Protein AF-A0A3N5Z836-F1 (afdb_monomer_lite)

Radius of gyration: 27.23 Å; chains: 1; bounding box: 50×33×69 Å

Structure (mmCIF, N/CA/C/O backbone):
data_AF-A0A3N5Z836-F1
#
_entry.id   AF-A0A3N5Z836-F1
#
loop_
_atom_site.group_PDB
_atom_site.id
_atom_site.type_symbol
_atom_site.label_atom_id
_atom_site.label_alt_id
_atom_site.label_comp_id
_atom_site.label_asym_id
_atom_site.label_entity_id
_atom_site.label_seq_id
_atom_site.pdbx_PDB_ins_code
_atom_site.Cartn_x
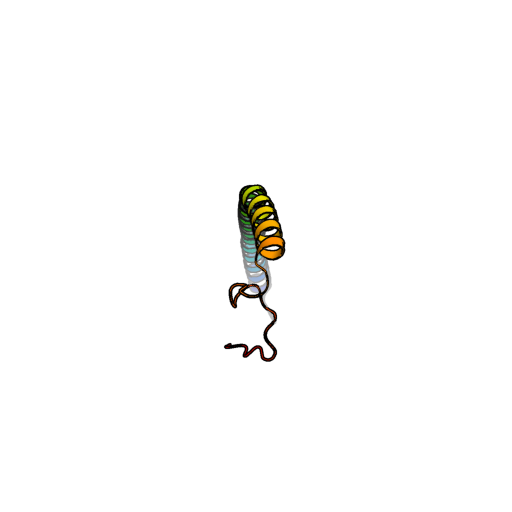_atom_site.Cartn_y
_atom_site.Cartn_z
_atom_site.occupancy
_atom_site.B_iso_or_equiv
_atom_site.auth_seq_id
_atom_site.auth_comp_id
_atom_site.auth_asym_id
_atom_site.auth_atom_id
_atom_site.pdbx_PDB_model_num
ATOM 1 N N . MET A 1 1 ? -24.383 -15.594 39.432 1.00 64.56 1 MET A N 1
ATOM 2 C CA . MET A 1 1 ? -25.008 -14.806 38.345 1.00 64.56 1 MET A CA 1
ATOM 3 C C . MET A 1 1 ? -24.224 -13.514 38.182 1.00 64.56 1 MET A C 1
ATOM 5 O O . MET A 1 1 ? -23.856 -12.960 39.214 1.00 64.56 1 MET A O 1
ATOM 9 N N . PRO A 1 2 ? -23.928 -13.048 36.955 1.00 71.50 2 PRO A N 1
ATOM 10 C CA . PRO A 1 2 ? -23.213 -11.791 36.771 1.00 71.50 2 PRO A CA 1
ATOM 11 C C . PRO A 1 2 ? -24.046 -10.643 37.332 1.00 71.50 2 PRO A C 1
ATOM 13 O O . PRO A 1 2 ? -25.258 -10.586 37.118 1.00 71.50 2 PRO A O 1
ATOM 16 N N . THR A 1 3 ? -23.411 -9.723 38.045 1.00 91.38 3 THR A N 1
ATOM 17 C CA . THR A 1 3 ? -24.124 -8.568 38.598 1.00 91.38 3 THR A CA 1
ATOM 18 C C . THR A 1 3 ? -24.391 -7.528 37.503 1.00 91.38 3 THR A C 1
ATOM 20 O O . THR A 1 3 ? -23.612 -7.379 36.558 1.00 91.38 3 THR A O 1
ATOM 23 N N . LEU A 1 4 ? -25.458 -6.729 37.630 1.00 93.00 4 LEU A N 1
ATOM 24 C CA . LEU A 1 4 ? -25.734 -5.599 36.719 1.00 93.00 4 LEU A CA 1
ATOM 25 C C . LEU A 1 4 ? -24.520 -4.660 36.558 1.00 93.00 4 LEU A C 1
ATOM 27 O O . LEU A 1 4 ? -24.282 -4.097 35.485 1.00 93.00 4 LEU A O 1
ATOM 31 N N . LYS A 1 5 ? -23.708 -4.531 37.615 1.00 93.00 5 LYS A N 1
ATOM 32 C CA . LYS A 1 5 ? -22.464 -3.753 37.626 1.00 93.00 5 LYS A CA 1
ATOM 33 C C . LYS A 1 5 ? -21.406 -4.333 36.679 1.00 93.00 5 LYS A C 1
ATOM 35 O O . LYS A 1 5 ? -20.766 -3.575 35.949 1.00 93.00 5 LYS A O 1
ATOM 40 N N . GLU A 1 6 ? -21.237 -5.653 36.651 1.00 94.44 6 GLU A N 1
ATOM 41 C CA . GLU A 1 6 ? -20.302 -6.336 35.747 1.00 94.44 6 GLU A CA 1
ATOM 42 C C . GLU A 1 6 ? -20.719 -6.194 34.286 1.00 94.44 6 GLU A C 1
ATOM 44 O O . GLU A 1 6 ? -19.886 -5.866 33.437 1.00 94.44 6 GLU A O 1
ATOM 49 N N . VAL A 1 7 ? -22.014 -6.352 33.999 1.00 94.69 7 VAL A N 1
ATOM 50 C CA . VAL A 1 7 ? -22.563 -6.156 32.650 1.00 94.69 7 VAL A CA 1
ATOM 51 C C . VAL A 1 7 ? -22.291 -4.727 32.172 1.00 94.69 7 VAL A C 1
ATOM 53 O O . VAL A 1 7 ? -21.749 -4.527 31.082 1.00 94.69 7 VAL A O 1
ATOM 56 N N . LYS A 1 8 ? -22.554 -3.719 33.015 1.00 94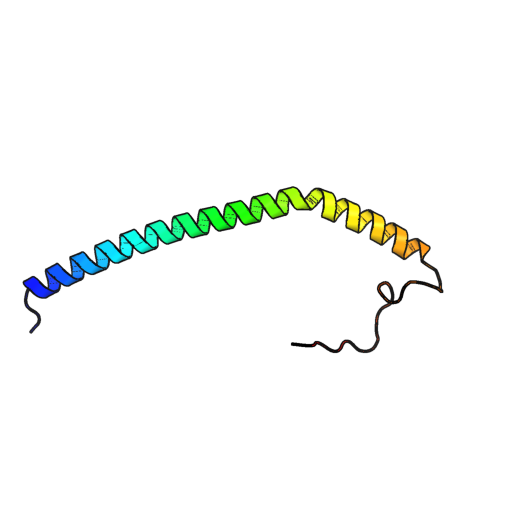.88 8 LYS A N 1
ATOM 57 C CA . LYS A 1 8 ? -22.278 -2.308 32.698 1.00 94.88 8 LYS A CA 1
ATOM 58 C C . LYS A 1 8 ? -20.785 -2.044 32.458 1.00 94.88 8 LYS A C 1
ATOM 60 O O . LYS A 1 8 ? -20.434 -1.324 31.520 1.00 94.88 8 LYS A O 1
ATOM 65 N N . LYS A 1 9 ? -19.894 -2.665 33.243 1.00 96.56 9 LYS A N 1
ATOM 66 C CA . LYS A 1 9 ? -18.433 -2.578 33.051 1.00 96.56 9 LYS A CA 1
ATOM 67 C C . LYS A 1 9 ? -18.000 -3.196 31.715 1.00 96.56 9 LYS A C 1
ATOM 69 O O . LYS A 1 9 ? -17.213 -2.584 30.991 1.00 96.56 9 LYS A O 1
ATOM 74 N N . LYS A 1 10 ? -18.545 -4.363 31.353 1.00 96.19 10 LYS A N 1
ATOM 75 C CA . LYS A 1 10 ? -18.238 -5.053 30.089 1.00 96.19 10 LYS A CA 1
ATOM 76 C C . LYS A 1 10 ? -18.699 -4.249 28.872 1.00 96.19 10 LYS A C 1
ATOM 78 O O . LYS A 1 10 ? -17.930 -4.094 27.928 1.00 96.19 10 LYS A O 1
ATOM 83 N N . ILE A 1 11 ? -19.889 -3.643 28.930 1.00 96.25 11 ILE A N 1
ATOM 84 C CA . ILE A 1 11 ? -20.377 -2.722 27.888 1.00 96.25 11 ILE A CA 1
ATOM 85 C C . ILE A 1 11 ? -19.401 -1.553 27.696 1.00 96.25 11 ILE A C 1
ATOM 87 O O . ILE A 1 11 ? -19.058 -1.212 26.564 1.00 96.25 11 ILE A O 1
ATOM 91 N N . GLY A 1 12 ? -18.921 -0.954 28.790 1.00 97.81 12 GLY A N 1
ATOM 92 C CA . GLY A 1 12 ? -17.930 0.122 28.730 1.00 97.81 12 GLY A CA 1
ATOM 93 C C . GLY A 1 12 ? -16.618 -0.308 28.067 1.00 97.81 12 GLY A C 1
ATOM 94 O O . GLY A 1 12 ? -16.099 0.410 27.215 1.00 97.81 12 GLY A O 1
ATOM 95 N N . SER A 1 13 ? -16.108 -1.494 28.409 1.00 97.69 13 SER A N 1
ATOM 96 C CA . SER A 1 13 ? -14.894 -2.057 27.802 1.00 97.69 13 SER A CA 1
ATOM 97 C C . SER A 1 13 ? -15.060 -2.293 26.298 1.00 97.69 13 SER A C 1
ATOM 99 O O . SER A 1 13 ? -14.244 -1.804 25.521 1.00 97.69 13 SER A O 1
ATOM 101 N N . ILE A 1 14 ? -16.154 -2.929 25.869 1.00 97.94 14 ILE A N 1
ATOM 102 C CA . ILE A 1 14 ? -16.421 -3.194 24.447 1.00 97.94 14 ILE A CA 1
ATOM 103 C C . ILE A 1 14 ? -16.584 -1.885 23.662 1.00 97.94 14 ILE A C 1
ATOM 105 O O . ILE A 1 14 ? -16.078 -1.773 22.546 1.00 97.94 14 ILE A O 1
ATOM 109 N N . LYS A 1 15 ? -17.231 -0.859 24.237 1.00 98.12 15 LYS A N 1
ATOM 110 C CA . LYS A 1 15 ? -17.328 0.469 23.603 1.00 98.12 15 LYS A CA 1
ATOM 111 C C . LYS A 1 15 ? -15.950 1.091 23.360 1.00 98.12 15 LYS A C 1
ATOM 113 O O . LYS A 1 15 ? -15.729 1.633 22.278 1.00 98.12 15 LYS A O 1
ATOM 118 N N . LYS A 1 16 ? -15.021 0.975 24.316 1.00 98.12 16 LYS A N 1
ATOM 119 C CA . LYS A 1 16 ? -13.631 1.430 24.142 1.00 98.12 16 LYS A CA 1
ATOM 120 C C . LYS A 1 16 ? -12.916 0.629 23.051 1.00 98.12 16 LYS A C 1
ATOM 122 O O . LYS A 1 16 ? -12.339 1.227 22.149 1.00 98.12 16 LYS A O 1
ATOM 127 N N . THR A 1 17 ? -13.034 -0.700 23.049 1.00 98.12 17 THR A N 1
ATOM 128 C CA . THR A 1 17 ? -12.462 -1.551 21.989 1.00 98.12 17 THR A CA 1
ATOM 129 C C . THR A 1 17 ? -13.019 -1.201 20.604 1.00 98.12 17 THR A C 1
ATOM 131 O O . THR A 1 17 ? -12.267 -1.131 19.632 1.00 98.12 17 THR A O 1
ATOM 134 N N . LYS A 1 18 ? -14.319 -0.888 20.497 1.00 98.19 18 LYS A N 1
ATOM 135 C CA . LYS A 1 18 ? -14.942 -0.408 19.251 1.00 98.19 18 LYS A CA 1
ATOM 136 C C . LYS A 1 18 ? -14.336 0.915 18.769 1.00 98.19 18 LYS A C 1
ATOM 138 O O . LYS A 1 18 ? -14.145 1.099 17.572 1.00 98.19 18 LYS A O 1
ATOM 143 N N . GLN A 1 19 ? -14.033 1.844 19.674 1.00 98.12 19 GLN A N 1
ATOM 144 C CA . GLN A 1 19 ? -13.384 3.109 19.312 1.00 98.12 19 GLN A CA 1
ATOM 145 C C . GLN A 1 19 ? -11.943 2.889 18.831 1.00 98.12 19 GLN A C 1
ATOM 147 O O . GLN A 1 19 ? -11.563 3.445 17.804 1.00 98.12 19 GLN A O 1
ATOM 152 N N . ILE A 1 20 ? -11.178 2.029 19.516 1.00 97.75 20 ILE A N 1
ATOM 153 C CA . ILE A 1 20 ? -9.797 1.680 19.138 1.00 97.75 20 ILE A CA 1
ATOM 154 C C . ILE A 1 20 ? -9.765 1.044 17.745 1.00 97.75 20 ILE A C 1
ATOM 156 O O . ILE A 1 20 ? -9.025 1.493 16.876 1.00 97.75 20 ILE A O 1
ATOM 160 N N . THR A 1 21 ? -10.613 0.045 17.499 1.00 98.19 21 THR A N 1
ATOM 161 C CA . THR A 1 21 ? -10.687 -0.623 16.189 1.00 98.19 21 THR A CA 1
ATOM 162 C C . THR A 1 21 ? -11.164 0.317 15.084 1.00 98.19 21 THR A C 1
ATOM 164 O O . THR A 1 21 ? -10.633 0.278 13.977 1.00 98.19 21 THR A O 1
ATOM 167 N N . LYS A 1 22 ? -12.091 1.242 15.375 1.00 98.06 22 LYS A N 1
ATOM 168 C CA . LYS A 1 22 ? -12.477 2.291 14.421 1.00 98.06 22 LYS A CA 1
ATOM 169 C C . LYS A 1 22 ? -11.290 3.186 14.051 1.00 98.06 22 LYS A C 1
ATOM 171 O O . LYS A 1 22 ? -11.117 3.497 12.875 1.00 98.06 22 LYS A O 1
ATOM 176 N N . ALA A 1 23 ? -10.466 3.573 15.023 1.00 97.81 23 ALA A N 1
ATOM 177 C CA . ALA A 1 23 ? -9.244 4.329 14.761 1.00 97.81 23 ALA A CA 1
ATOM 178 C C . ALA A 1 23 ? -8.236 3.512 13.937 1.00 97.81 23 ALA A C 1
ATOM 180 O O . ALA A 1 23 ? -7.710 4.016 12.949 1.00 97.81 23 ALA A O 1
ATOM 181 N N . MET A 1 24 ? -8.034 2.235 14.271 1.00 98.50 24 MET A N 1
ATOM 182 C CA . MET A 1 24 ? -7.165 1.333 13.508 1.00 98.50 24 MET A CA 1
ATOM 183 C C . MET A 1 24 ? -7.611 1.176 12.052 1.00 98.50 24 MET A C 1
ATOM 185 O O . MET A 1 24 ? -6.765 1.192 11.164 1.00 98.50 24 MET A O 1
ATOM 189 N N . ASN A 1 25 ? -8.917 1.103 11.783 1.00 98.25 25 ASN A N 1
ATOM 190 C CA . ASN A 1 25 ? -9.435 1.071 10.413 1.00 98.25 25 ASN A CA 1
ATOM 191 C C . ASN A 1 25 ? -9.058 2.337 9.631 1.00 98.25 25 ASN A C 1
ATOM 193 O O . ASN A 1 25 ? -8.664 2.248 8.471 1.00 98.25 25 ASN A O 1
ATOM 197 N N . MET A 1 26 ? -9.116 3.512 10.266 1.00 97.81 26 MET A N 1
ATOM 198 C CA . MET A 1 26 ? -8.675 4.764 9.638 1.00 97.81 26 MET A CA 1
ATOM 199 C C . MET A 1 26 ? -7.155 4.784 9.407 1.00 97.81 26 MET A C 1
ATOM 201 O O . MET A 1 26 ? -6.701 5.246 8.362 1.00 97.81 26 MET A O 1
ATOM 205 N N . VAL A 1 27 ? -6.364 4.228 10.332 1.00 98.31 27 VAL A N 1
ATOM 206 C CA . VAL A 1 27 ? -4.909 4.065 10.157 1.00 98.31 27 VAL A CA 1
ATOM 207 C C . VAL A 1 27 ? -4.598 3.128 8.988 1.00 98.31 27 VAL A C 1
ATOM 209 O O . VAL A 1 27 ? -3.755 3.452 8.154 1.00 98.31 27 VAL A O 1
ATOM 212 N N . ALA A 1 28 ? -5.289 1.993 8.891 1.00 98.44 28 ALA A N 1
ATOM 213 C CA . ALA A 1 28 ? -5.134 1.053 7.787 1.00 98.44 28 ALA A CA 1
ATOM 214 C C . ALA A 1 28 ? -5.509 1.695 6.443 1.00 98.44 28 ALA A C 1
ATOM 216 O O . ALA A 1 28 ? -4.758 1.566 5.479 1.00 98.44 28 ALA A O 1
ATOM 217 N N . ALA A 1 29 ? -6.607 2.457 6.396 1.00 98.31 29 ALA A N 1
ATOM 218 C CA . ALA A 1 29 ? -7.005 3.204 5.205 1.00 98.31 29 ALA A CA 1
ATOM 219 C C . ALA A 1 29 ? -5.944 4.237 4.785 1.00 98.31 29 ALA A C 1
ATOM 221 O O . ALA A 1 29 ? -5.616 4.341 3.606 1.00 98.31 29 ALA A O 1
ATOM 222 N N . SER A 1 30 ? -5.354 4.957 5.745 1.00 98.19 30 SER A N 1
ATOM 223 C CA . SER A 1 30 ? -4.260 5.900 5.479 1.00 98.19 30 SER A CA 1
ATOM 224 C C . SER A 1 30 ? -3.018 5.199 4.914 1.00 98.19 30 SER A C 1
ATOM 226 O O . SER A 1 30 ? -2.455 5.643 3.914 1.00 98.19 30 SER A O 1
ATOM 228 N N . ARG A 1 31 ? -2.632 4.050 5.487 1.00 98.19 31 ARG A N 1
ATOM 229 C CA . ARG A 1 31 ? -1.516 3.233 4.981 1.00 98.19 31 ARG A CA 1
ATOM 230 C C . ARG A 1 31 ? -1.773 2.716 3.568 1.00 98.19 31 ARG A C 1
ATOM 232 O O . ARG A 1 31 ? -0.879 2.798 2.732 1.00 98.19 31 ARG A O 1
ATOM 239 N N . LEU A 1 32 ? -2.984 2.226 3.292 1.00 98.31 32 LEU A N 1
ATOM 240 C CA . LEU A 1 32 ? -3.377 1.777 1.956 1.00 98.31 32 LEU A CA 1
ATOM 241 C C . LEU A 1 32 ? -3.268 2.918 0.943 1.00 98.31 32 LEU A C 1
ATOM 243 O O . LEU A 1 32 ? -2.677 2.735 -0.116 1.00 98.31 32 LEU A O 1
ATOM 247 N N . ARG A 1 33 ? -3.775 4.105 1.290 1.00 98.06 33 ARG A N 1
ATOM 248 C CA . ARG A 1 33 ? -3.667 5.293 0.437 1.00 98.06 33 ARG A CA 1
ATOM 249 C C . ARG A 1 33 ? -2.210 5.685 0.188 1.00 98.06 33 ARG A C 1
ATOM 251 O O . ARG A 1 33 ? -1.848 5.992 -0.940 1.00 98.06 33 ARG A O 1
ATOM 258 N N . GLY A 1 34 ? -1.359 5.630 1.214 1.00 98.12 34 GLY A N 1
ATOM 259 C CA . GLY A 1 34 ? 0.080 5.859 1.061 1.00 98.12 34 GLY A CA 1
ATOM 260 C C . GLY A 1 34 ? 0.733 4.872 0.088 1.00 98.12 34 GLY A C 1
ATOM 261 O O . GLY A 1 34 ? 1.475 5.285 -0.800 1.00 98.12 34 GLY A O 1
ATOM 262 N N . ALA A 1 35 ? 0.405 3.582 0.201 1.00 98.31 35 ALA A N 1
ATOM 263 C CA . ALA A 1 35 ? 0.896 2.554 -0.715 1.00 98.31 35 ALA A CA 1
ATOM 264 C C . ALA A 1 35 ? 0.388 2.761 -2.153 1.00 98.31 35 ALA A C 1
ATOM 266 O O . ALA A 1 35 ? 1.157 2.610 -3.098 1.00 98.31 35 ALA A O 1
ATOM 267 N N . GLN A 1 36 ? -0.879 3.148 -2.327 1.00 98.25 36 GLN A N 1
ATOM 268 C CA . GLN A 1 36 ? -1.444 3.474 -3.640 1.00 98.25 36 GLN A CA 1
ATOM 269 C C . GLN A 1 36 ? -0.709 4.644 -4.293 1.00 98.25 36 GLN A C 1
ATOM 271 O O . GLN A 1 36 ? -0.242 4.502 -5.418 1.00 98.25 36 GLN A O 1
ATOM 276 N N . ASN A 1 37 ? -0.507 5.744 -3.565 1.00 98.44 37 ASN A N 1
ATOM 277 C CA . ASN A 1 37 ? 0.233 6.899 -4.074 1.00 98.44 37 ASN A CA 1
ATOM 278 C C . ASN A 1 37 ? 1.663 6.520 -4.496 1.00 98.44 37 ASN A C 1
ATOM 280 O O . ASN A 1 37 ? 2.144 6.973 -5.532 1.00 98.44 37 ASN A O 1
ATOM 284 N N . ALA A 1 38 ? 2.344 5.672 -3.716 1.00 98.12 38 ALA A N 1
ATOM 285 C CA . ALA A 1 38 ? 3.677 5.186 -4.064 1.00 98.12 38 ALA A CA 1
ATOM 286 C C . ALA A 1 38 ? 3.665 4.336 -5.349 1.00 98.12 38 ALA A C 1
ATOM 288 O O . ALA A 1 38 ? 4.530 4.506 -6.205 1.00 98.12 38 ALA A O 1
ATOM 289 N N . MET A 1 39 ? 2.668 3.460 -5.520 1.00 97.88 39 MET A N 1
ATOM 290 C CA . MET A 1 39 ? 2.502 2.678 -6.751 1.00 97.88 39 MET A CA 1
ATOM 291 C C . MET A 1 39 ? 2.185 3.559 -7.963 1.00 97.88 39 MET A C 1
ATOM 293 O O . MET A 1 39 ? 2.720 3.327 -9.045 1.00 97.88 39 MET A O 1
ATOM 297 N N . GLU A 1 40 ? 1.335 4.571 -7.801 1.00 98.12 40 GLU A N 1
ATOM 298 C CA . GLU A 1 40 ? 1.010 5.528 -8.863 1.00 98.12 40 GLU A CA 1
ATOM 299 C C . GLU A 1 40 ? 2.238 6.337 -9.281 1.00 98.12 40 GLU A C 1
ATOM 301 O O . GLU A 1 40 ? 2.520 6.439 -10.473 1.00 98.12 40 GLU A O 1
ATOM 306 N N . ALA A 1 41 ? 3.024 6.822 -8.317 1.00 97.94 41 ALA A N 1
ATOM 307 C CA . ALA A 1 41 ? 4.286 7.507 -8.584 1.00 97.94 41 ALA A CA 1
ATOM 308 C C . ALA A 1 41 ? 5.323 6.594 -9.264 1.00 97.94 41 ALA A C 1
ATOM 310 O O . ALA A 1 41 ? 6.139 7.065 -10.054 1.00 97.94 41 ALA A O 1
ATOM 311 N N . PHE A 1 42 ? 5.284 5.286 -8.993 1.00 98.06 42 PHE A N 1
ATOM 312 C CA . PHE A 1 42 ? 6.169 4.299 -9.613 1.00 98.06 42 PHE A CA 1
ATOM 313 C C . PHE A 1 42 ? 5.761 3.915 -11.048 1.00 98.06 42 PHE A C 1
ATOM 315 O O . PHE A 1 42 ? 6.617 3.510 -11.839 1.00 98.06 42 PHE A O 1
ATOM 322 N N . ARG A 1 43 ? 4.482 4.061 -11.431 1.00 97.75 43 ARG A N 1
ATOM 323 C CA . ARG A 1 43 ? 3.975 3.643 -12.757 1.00 97.75 43 ARG A CA 1
ATOM 324 C C . ARG A 1 43 ? 4.785 4.165 -13.953 1.00 97.75 43 ARG A C 1
ATOM 326 O O . ARG A 1 43 ? 5.050 3.355 -14.840 1.00 97.75 43 ARG A O 1
ATOM 333 N N . PRO A 1 44 ? 5.187 5.450 -14.029 1.00 97.88 44 PRO A N 1
ATOM 334 C CA . PRO A 1 44 ? 5.944 5.956 -15.174 1.00 97.88 44 PRO A CA 1
ATOM 335 C C . PRO A 1 44 ? 7.292 5.251 -15.348 1.00 97.88 44 PRO A C 1
ATOM 337 O O . PRO A 1 44 ? 7.656 4.888 -16.467 1.00 97.88 44 PRO A O 1
ATOM 340 N N . PHE A 1 45 ? 8.001 4.999 -14.240 1.00 97.81 45 PHE A N 1
ATOM 341 C CA . PHE A 1 45 ? 9.244 4.232 -14.261 1.00 97.81 45 PHE A CA 1
ATOM 342 C C . PHE A 1 45 ? 8.991 2.804 -14.741 1.00 97.81 45 PHE A C 1
ATOM 344 O O . PHE A 1 45 ? 9.672 2.352 -15.653 1.00 97.81 45 PHE A O 1
ATOM 351 N N . ALA A 1 46 ? 7.987 2.116 -14.187 1.00 97.62 46 ALA A N 1
ATOM 352 C CA . ALA A 1 46 ? 7.657 0.750 -14.589 1.00 97.62 46 ALA A CA 1
ATOM 353 C C . ALA A 1 46 ? 7.314 0.649 -16.086 1.00 97.62 46 ALA A C 1
ATOM 355 O O . ALA A 1 46 ? 7.768 -0.273 -16.761 1.00 97.62 46 ALA A O 1
ATOM 356 N N . GLY A 1 47 ? 6.561 1.620 -16.613 1.00 97.88 47 GLY A N 1
ATOM 357 C CA . GLY A 1 47 ? 6.230 1.700 -18.035 1.00 97.88 47 GLY A CA 1
ATOM 358 C C . GLY A 1 47 ? 7.473 1.855 -18.912 1.00 97.88 47 GLY A C 1
ATOM 359 O O . GLY A 1 47 ? 7.670 1.077 -19.842 1.00 97.88 47 GLY A O 1
ATOM 360 N N . LYS A 1 48 ? 8.355 2.806 -18.581 1.00 97.81 48 LYS A N 1
ATOM 361 C CA . LYS A 1 48 ? 9.607 3.006 -19.328 1.00 97.81 48 LYS A C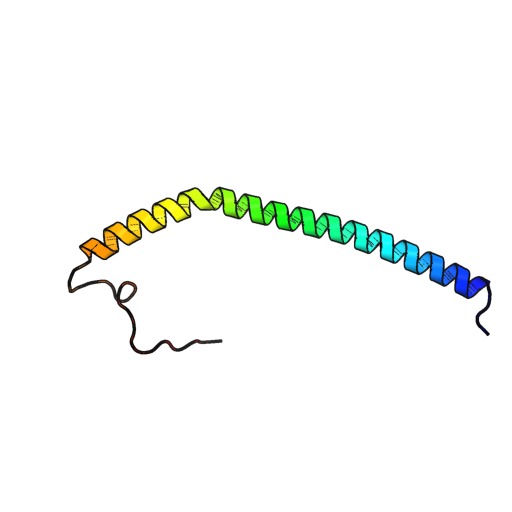A 1
ATOM 362 C C . LYS A 1 48 ? 10.582 1.846 -19.189 1.00 97.81 48 LYS A C 1
ATOM 364 O O . LYS A 1 48 ? 11.238 1.479 -20.157 1.00 97.81 48 LYS A O 1
ATOM 369 N N . PHE A 1 49 ? 10.646 1.235 -18.016 1.00 96.62 49 PHE A N 1
ATOM 370 C CA . PHE A 1 49 ? 11.449 0.047 -17.779 1.00 96.62 49 PHE A CA 1
ATOM 371 C C . PHE A 1 49 ? 11.000 -1.120 -18.667 1.00 96.62 49 PHE A C 1
ATOM 373 O O . PHE A 1 49 ? 11.839 -1.756 -19.300 1.00 96.62 49 PHE A O 1
ATOM 380 N N . ALA A 1 50 ? 9.689 -1.361 -18.774 1.00 95.44 50 ALA A N 1
ATOM 381 C CA . ALA A 1 50 ? 9.137 -2.392 -19.650 1.00 95.44 50 ALA A CA 1
ATOM 382 C C . ALA A 1 50 ? 9.419 -2.114 -21.137 1.00 95.44 50 ALA A C 1
ATOM 384 O O . ALA A 1 50 ? 9.803 -3.027 -21.861 1.00 95.44 50 ALA A O 1
ATOM 385 N N . GLU A 1 51 ? 9.291 -0.860 -21.580 1.00 96.56 51 GLU A N 1
ATOM 386 C CA . GLU A 1 51 ? 9.606 -0.443 -22.957 1.00 96.56 51 GLU A CA 1
ATOM 387 C C . GLU A 1 51 ? 11.081 -0.707 -23.315 1.00 96.56 51 GLU A C 1
ATOM 389 O O . GLU A 1 51 ? 11.386 -1.300 -24.354 1.00 96.56 51 GLU A O 1
ATOM 394 N N . VAL A 1 52 ? 12.004 -0.313 -22.430 1.00 94.75 52 VAL A N 1
ATOM 395 C CA . VAL A 1 52 ? 13.448 -0.508 -22.629 1.00 94.75 52 VAL A CA 1
ATOM 396 C C . VAL A 1 52 ? 13.816 -1.988 -22.587 1.00 94.75 52 VAL A C 1
ATOM 398 O O . VAL A 1 52 ? 14.574 -2.444 -23.441 1.00 94.75 52 VAL A O 1
ATOM 401 N N . LEU A 1 53 ? 13.278 -2.752 -21.631 1.00 91.44 53 LEU A N 1
ATOM 402 C CA . LEU A 1 53 ? 13.529 -4.191 -21.556 1.00 91.44 53 LEU A CA 1
ATOM 403 C C . LEU A 1 53 ? 12.980 -4.943 -22.767 1.00 91.44 53 LEU A C 1
ATOM 405 O O . LEU A 1 53 ? 13.668 -5.827 -23.268 1.00 91.44 53 LEU A O 1
ATOM 409 N N . GLY A 1 54 ? 11.788 -4.588 -23.253 1.00 89.75 54 GLY A N 1
ATOM 410 C CA . GLY A 1 54 ? 11.234 -5.158 -24.481 1.00 89.75 54 GLY A CA 1
ATOM 411 C C . GLY A 1 54 ? 12.159 -4.902 -25.669 1.00 89.75 54 GLY A C 1
ATOM 412 O O . GLY A 1 54 ? 12.606 -5.841 -26.322 1.00 89.75 54 GLY A O 1
ATOM 413 N N . SER A 1 55 ? 12.564 -3.641 -25.850 1.00 91.56 55 SER A N 1
ATOM 414 C CA . SER A 1 55 ? 13.503 -3.243 -26.907 1.00 91.56 55 SER A CA 1
ATOM 415 C C . SER A 1 55 ? 14.858 -3.955 -26.806 1.00 91.56 55 SER A C 1
ATOM 417 O O . SER A 1 55 ? 15.478 -4.271 -27.820 1.00 91.56 55 SER A O 1
ATOM 419 N N . LEU A 1 56 ? 15.352 -4.183 -25.585 1.00 89.12 56 LEU A N 1
ATOM 420 C CA . LEU A 1 56 ? 16.603 -4.900 -25.340 1.00 89.12 56 LEU A CA 1
ATOM 421 C C . LEU A 1 56 ? 16.457 -6.388 -25.658 1.00 89.12 56 LEU A C 1
ATOM 423 O O . LEU A 1 56 ? 17.330 -6.953 -26.309 1.00 89.12 56 LEU A O 1
ATOM 427 N N . SER A 1 57 ? 15.359 -7.007 -25.223 1.00 86.81 57 SER A N 1
ATOM 428 C CA . SER A 1 57 ? 15.065 -8.418 -25.464 1.00 86.81 57 SER A CA 1
ATOM 429 C C . SER A 1 57 ? 14.969 -8.731 -26.957 1.00 86.81 57 SER A C 1
ATOM 431 O O . SER A 1 57 ? 15.514 -9.736 -27.396 1.00 86.81 57 SER A O 1
ATOM 433 N N . GLU A 1 58 ? 14.332 -7.862 -27.746 1.00 86.75 58 GLU A N 1
ATOM 434 C CA . GLU A 1 58 ? 14.244 -8.014 -29.206 1.00 86.75 58 GLU A CA 1
ATOM 435 C C . GLU A 1 58 ? 15.616 -7.949 -29.895 1.00 86.75 58 GLU A C 1
ATOM 437 O O . GLU A 1 58 ? 15.839 -8.608 -30.907 1.00 86.75 58 GLU A O 1
ATOM 442 N N . LYS A 1 59 ? 16.556 -7.175 -29.340 1.00 87.38 59 LYS A N 1
ATOM 443 C CA . LYS A 1 59 ? 17.896 -6.964 -29.915 1.00 87.38 59 LYS A CA 1
ATOM 444 C C . LYS A 1 59 ? 18.966 -7.910 -29.370 1.00 87.38 59 LYS A C 1
ATOM 446 O O . LYS A 1 59 ? 20.072 -7.922 -29.903 1.00 87.38 59 LYS A O 1
ATOM 451 N N . ALA A 1 60 ? 18.677 -8.667 -28.312 1.00 83.75 60 ALA A N 1
ATOM 452 C CA . ALA A 1 60 ? 19.674 -9.442 -27.571 1.00 83.75 60 ALA A CA 1
ATOM 453 C C . ALA A 1 60 ? 20.304 -10.595 -28.383 1.00 83.75 60 ALA A C 1
ATOM 455 O O . ALA A 1 60 ? 21.406 -11.031 -28.048 1.00 83.75 60 ALA A O 1
ATOM 456 N N . GLY A 1 61 ? 19.657 -11.042 -29.468 1.00 78.12 61 GLY A N 1
ATOM 457 C CA . GLY A 1 61 ? 20.194 -12.051 -30.389 1.00 78.12 61 GLY A CA 1
ATOM 458 C C . GLY A 1 61 ? 20.533 -13.389 -29.714 1.00 78.12 61 GLY A C 1
ATOM 459 O O . GLY A 1 61 ? 20.049 -13.695 -28.627 1.0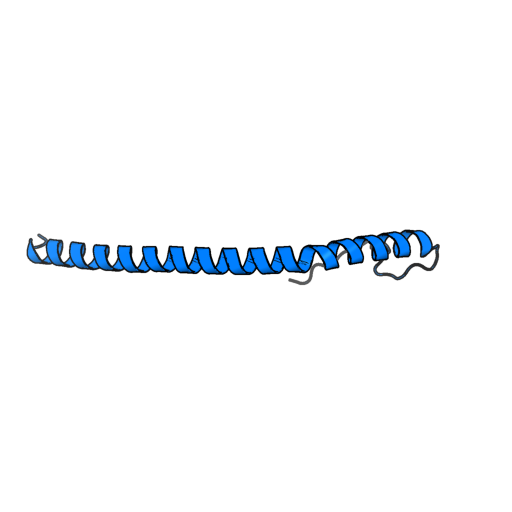0 78.12 61 GLY A O 1
ATOM 460 N N . GLU A 1 62 ? 21.383 -14.196 -30.355 1.00 74.31 62 GLU A N 1
ATOM 461 C CA . GLU A 1 62 ? 21.775 -15.529 -29.854 1.00 74.31 62 GLU A CA 1
ATOM 462 C C . GLU A 1 62 ? 22.665 -15.480 -28.595 1.00 74.31 62 GLU A C 1
ATOM 464 O O . GLU A 1 62 ? 22.683 -16.431 -27.819 1.00 74.31 62 GLU A O 1
ATOM 469 N N . ASN A 1 63 ? 23.341 -14.354 -28.332 1.00 77.62 63 ASN A N 1
ATOM 470 C CA . ASN A 1 63 ? 24.180 -14.136 -27.142 1.00 77.62 63 ASN A CA 1
ATOM 471 C C . ASN A 1 63 ? 23.452 -13.325 -26.052 1.00 77.62 63 ASN A C 1
ATOM 473 O O . ASN A 1 63 ? 24.045 -12.467 -25.389 1.00 77.62 63 ASN A O 1
ATOM 477 N N . ALA A 1 64 ? 22.151 -13.565 -25.883 1.00 81.19 64 ALA A N 1
ATOM 478 C CA . ALA A 1 64 ? 21.342 -12.864 -24.897 1.00 81.19 64 ALA A CA 1
ATOM 479 C C . ALA A 1 64 ? 21.822 -13.128 -23.458 1.00 81.19 64 ALA A C 1
ATOM 481 O O . ALA A 1 64 ? 22.279 -14.217 -23.104 1.00 81.19 64 ALA A O 1
ATOM 482 N N . ASN A 1 65 ? 21.684 -12.118 -22.595 1.00 84.88 65 ASN A N 1
ATOM 483 C CA . ASN A 1 65 ? 22.006 -12.248 -21.175 1.00 84.88 65 ASN A CA 1
ATOM 484 C C . ASN A 1 65 ? 21.199 -13.408 -20.536 1.00 84.88 65 ASN A C 1
ATOM 486 O O . ASN A 1 65 ? 20.003 -13.510 -20.808 1.00 84.88 65 ASN A O 1
ATOM 490 N N . PRO A 1 66 ? 21.776 -14.220 -19.625 1.00 87.06 66 PRO A N 1
ATOM 491 C CA . PRO A 1 66 ? 21.067 -15.316 -18.947 1.00 87.06 66 PRO A CA 1
ATOM 492 C C . PRO A 1 66 ? 19.808 -14.934 -18.146 1.00 87.06 66 PRO A C 1
ATOM 494 O O . PRO A 1 66 ? 19.099 -15.815 -17.663 1.00 87.06 66 PRO A O 1
ATOM 497 N N . LEU A 1 67 ? 19.565 -13.640 -17.911 1.00 86.62 67 LEU A N 1
ATOM 498 C CA . LEU A 1 67 ? 18.329 -13.118 -17.315 1.00 86.62 67 LEU A CA 1
ATOM 499 C C . LEU A 1 67 ? 17.195 -12.930 -18.335 1.00 86.62 67 LEU A C 1
ATOM 501 O O . LEU A 1 67 ? 16.044 -12.787 -17.934 1.00 86.62 67 LEU A O 1
ATOM 505 N N . LEU A 1 68 ? 17.516 -12.912 -19.630 1.00 84.44 68 LEU A N 1
ATOM 506 C CA . LEU A 1 68 ? 16.569 -12.781 -20.741 1.00 84.44 68 LEU A CA 1
ATOM 507 C C . LEU A 1 68 ? 16.215 -14.137 -21.367 1.00 84.44 68 LEU A C 1
ATOM 509 O O . LEU A 1 68 ? 15.299 -14.211 -22.182 1.00 84.44 68 LEU A O 1
ATOM 513 N N . THR A 1 69 ? 16.918 -15.209 -20.993 1.00 83.88 69 THR A N 1
ATOM 514 C CA . THR A 1 69 ? 16.655 -16.560 -21.489 1.00 83.88 69 THR A CA 1
ATOM 515 C C . THR A 1 69 ? 15.811 -17.368 -20.496 1.00 83.88 69 THR A C 1
ATOM 517 O O . THR A 1 69 ? 16.033 -17.306 -19.280 1.00 83.88 69 THR A O 1
ATOM 520 N N . PRO A 1 70 ? 14.822 -18.144 -20.977 1.00 81.56 70 PRO A N 1
ATOM 521 C CA . PRO A 1 70 ? 14.068 -19.049 -20.121 1.00 81.56 70 PRO A CA 1
ATOM 522 C C . PRO A 1 70 ? 14.989 -20.151 -19.583 1.00 81.56 70 PRO A C 1
ATOM 524 O O . PRO A 1 70 ? 15.786 -20.732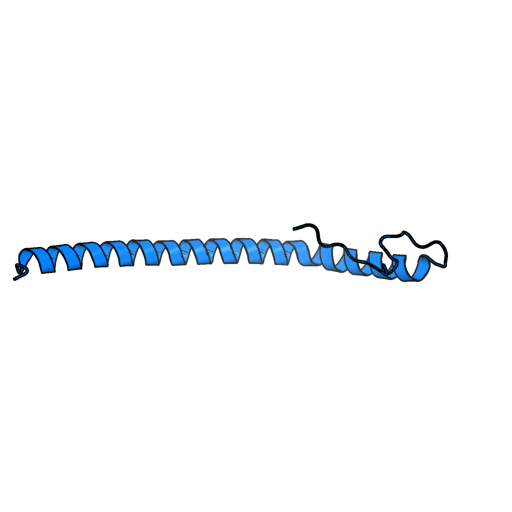 -20.317 1.00 81.56 70 PRO A O 1
ATOM 527 N N . ARG A 1 71 ? 14.881 -20.447 -18.284 1.00 83.81 71 ARG A N 1
ATOM 528 C CA . ARG A 1 71 ? 15.643 -21.523 -17.635 1.00 83.81 71 ARG A CA 1
ATOM 529 C C . ARG A 1 71 ? 14.818 -22.799 -17.579 1.00 83.81 71 ARG A C 1
ATOM 531 O O . ARG A 1 71 ? 13.662 -22.761 -17.171 1.00 83.81 71 ARG A O 1
ATOM 538 N N . GLU A 1 72 ? 15.4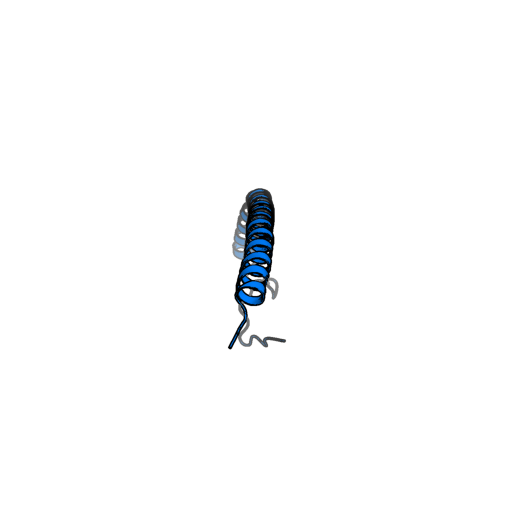49 -23.929 -17.881 1.00 81.88 72 GLU A N 1
ATOM 539 C CA . GLU A 1 72 ? 14.811 -25.250 -17.812 1.00 81.88 72 GLU A CA 1
ATOM 540 C C . GLU A 1 72 ? 14.430 -25.653 -16.380 1.00 81.88 72 GLU A C 1
ATOM 542 O O . GLU A 1 72 ? 13.431 -26.333 -16.165 1.00 81.88 72 GLU A O 1
ATOM 547 N N . THR A 1 73 ? 15.197 -25.213 -15.375 1.00 84.06 73 THR A N 1
ATOM 548 C CA . THR A 1 73 ? 14.925 -25.521 -13.965 1.00 84.06 73 THR A CA 1
ATOM 549 C C . THR A 1 73 ? 14.956 -24.262 -13.098 1.00 84.06 73 THR A C 1
ATOM 551 O O . THR A 1 73 ? 15.938 -23.519 -13.058 1.00 84.06 73 THR A O 1
ATOM 554 N N . VAL A 1 74 ? 13.862 -24.016 -12.368 1.00 82.56 74 VAL A N 1
ATOM 555 C CA . VAL A 1 74 ? 13.742 -22.907 -11.408 1.00 82.56 74 VAL A CA 1
ATOM 556 C C . VAL A 1 74 ? 13.719 -23.481 -9.993 1.00 82.56 74 VAL A C 1
ATOM 558 O O . VAL A 1 74 ? 12.710 -24.026 -9.548 1.00 82.56 74 VAL A O 1
ATOM 561 N N . LYS A 1 75 ? 14.830 -23.350 -9.259 1.00 83.00 75 LYS A N 1
ATOM 562 C CA . LYS A 1 75 ? 14.879 -23.674 -7.826 1.00 83.00 75 LYS A CA 1
ATOM 563 C C . LYS A 1 75 ? 14.333 -22.495 -7.022 1.00 83.00 75 LYS A C 1
ATOM 565 O O . LYS A 1 75 ? 14.963 -21.443 -6.966 1.00 83.00 75 LYS A O 1
ATOM 570 N N . LYS A 1 76 ? 13.165 -22.666 -6.397 1.00 81.06 76 LYS A N 1
ATOM 571 C CA . LYS A 1 76 ? 12.641 -21.704 -5.418 1.00 81.06 76 LYS A CA 1
ATOM 572 C C . LYS A 1 76 ? 13.380 -21.902 -4.099 1.00 81.06 76 LYS A C 1
ATOM 574 O O . LYS A 1 76 ? 13.278 -22.965 -3.497 1.00 81.06 76 LYS A O 1
ATOM 579 N N . ILE A 1 77 ? 14.118 -20.885 -3.676 1.00 79.00 77 ILE A N 1
ATOM 580 C CA . ILE A 1 77 ? 14.661 -20.803 -2.321 1.00 79.00 77 ILE A CA 1
ATOM 581 C C . ILE A 1 77 ? 13.573 -20.097 -1.501 1.00 79.00 77 ILE A C 1
ATOM 583 O O . ILE A 1 77 ? 13.176 -18.984 -1.850 1.00 79.00 77 ILE A O 1
ATOM 587 N N . HIS A 1 78 ? 12.990 -20.797 -0.530 1.00 60.59 78 HIS A N 1
ATOM 588 C CA . HIS A 1 78 ? 12.099 -20.226 0.485 1.00 60.59 78 HIS A CA 1
ATOM 589 C C . HIS A 1 78 ? 12.866 -20.111 1.793 1.00 60.59 78 HIS A C 1
ATOM 591 O O . HIS A 1 78 ? 13.645 -21.050 2.078 1.00 60.59 78 HIS A O 1
#

Secondary structure (DSSP, 8-state):
---HHHHHHHHHHHHHHHHHHHHHHHHHHHHHHHHHHHHHHHHHHHHHHHHHHHHHHHH--TT--TTTSPPS------

Sequence (78 aa):
MPTLKEVKKKIGSIKKTKQITKAMNMVAASRLRGAQNAMEAFRPFAGKFAEVLGSLSEKAGENANPLLTPRETVKKIH

Foldseek 3Di:
DDDPVNVVVVVVVVVVVVVVVVVVVVVVVVVVVVVVVVVVVCVVVVVVVVVVVVVCLVVCPPVRDPVSDDDPDDDDDD

pLDDT: mean 91.8, std 8.53, range [60.59, 98.5]